Protein AF-A0A7S0RBZ0-F1 (afdb_monomer)

Sequence (154 aa):
EHYSSAIDVWSVGCILAEMLGRKPLLPGSDYVDQLKLIIKTLGQPPEDDLTFITSSKARAYIRALPPAERVNFRKKFPEADPLAIDLMEKMLEFDPRKRITVTQALKHPWLAQLHDEGAEPSAPGPFEFDFEEAQLNEAAVRELVWEEMKFYHP

Nearest PDB structures (foldseek):
  5z33-assembly1_A  TM=9.690E-01  e=3.272E-13  Pyricularia oryzae P131
  8r5f-assembly1_A  TM=9.397E-01  e=3.088E-13  Homo sapiens
  4fv8-assembly1_A  TM=9.391E-01  e=3.466E-13  Homo sapiens
  4n4s-assembly2_B  TM=9.293E-01  e=3.671E-13  Rattus norvegicus
  4n4s-assembly1_A  TM=9.270E-01  e=4.120E-13  Rattus norvegicus

Solvent-accessible surface area (backbone atoms only — not comparable to full-atom values): 9358 Å² total; per-residue (Å²): 136,89,85,55,74,47,59,56,35,34,53,51,19,43,50,50,46,16,68,70,62,78,43,74,73,69,81,46,89,47,75,68,48,34,51,50,46,49,35,52,44,66,12,63,75,56,74,78,51,48,65,82,57,82,50,67,67,60,54,53,51,62,69,69,47,79,88,34,65,54,58,60,57,63,75,74,35,70,88,51,58,70,49,54,53,54,52,31,52,38,20,58,39,89,35,54,90,70,26,51,50,71,74,57,51,50,70,28,79,68,37,55,92,75,55,46,80,90,81,59,78,75,74,98,62,84,85,84,65,69,72,74,80,49,93,69,50,73,68,55,51,52,49,54,53,50,52,53,51,38,72,80,55,117

Organism: NCBI:txid1034604

Radius of gyration: 20.23 Å; Cα contacts (8 Å, |Δi|>4): 114; chains: 1; bounding b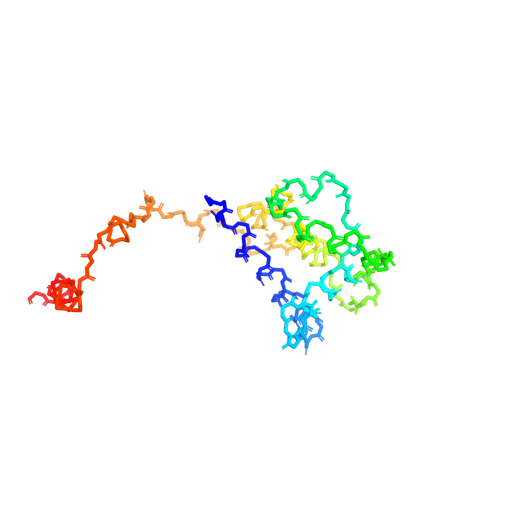ox: 48×28×61 Å

InterPro domains:
  IPR000719 Protein kinase domain [PF00069] (2-111)
  IPR000719 Protein kinase domain [PS50011] (1-111)
  IPR011009 Protein kinase-like domain superfamily [SSF56112] (2-117)
  IPR050117 Mitogen-activated protein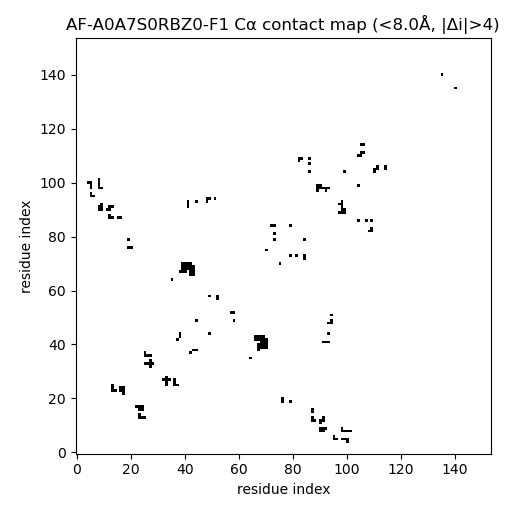 (MAP) kinase [PTHR24055] (2-118)

Foldseek 3Di:
DDDDCLVVLLVVLQVLLCVLQVHGQQPAPDPLSSVLSLCQAQWQDDPVLCVVVPDPVVVVSSVPDPGHDHDPVCVVRVPDDPQSVVLSVLSSDSRSVSRDDPVRSLVGPVNVVVRDPVPDDDDPDDDDPVVVVDPDDPVR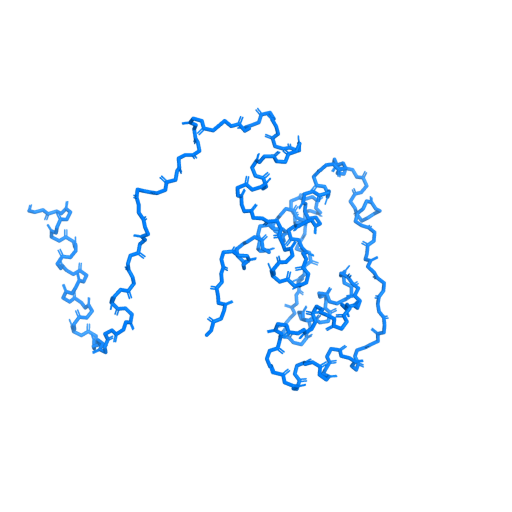VVVVVVVVVVVVVD

Structure (mmCIF, N/CA/C/O backbone):
data_AF-A0A7S0RBZ0-F1
#
_entry.id   AF-A0A7S0RBZ0-F1
#
loop_
_atom_site.group_PDB
_atom_site.id
_atom_site.type_symbol
_atom_site.label_atom_id
_atom_site.label_alt_id
_atom_site.label_comp_id
_atom_site.label_asym_id
_atom_site.label_entity_id
_atom_site.label_seq_id
_atom_site.pdbx_PDB_ins_code
_atom_site.Cartn_x
_atom_site.Cartn_y
_atom_site.Cartn_z
_atom_site.occupancy
_atom_site.B_iso_or_equiv
_atom_site.auth_seq_id
_atom_site.auth_comp_id
_atom_site.auth_asym_id
_atom_site.auth_atom_id
_atom_site.pdbx_PDB_model_num
ATOM 1 N N . GLU A 1 1 ? 16.426 -8.982 -3.099 1.00 41.97 1 GLU A N 1
ATOM 2 C CA . GLU A 1 1 ? 15.474 -7.902 -2.777 1.00 41.97 1 GLU A CA 1
ATOM 3 C C . GLU A 1 1 ? 14.073 -8.417 -3.066 1.00 41.97 1 GLU A C 1
ATOM 5 O O . GLU A 1 1 ? 13.912 -9.152 -4.028 1.00 41.97 1 GLU A O 1
ATOM 10 N N . HIS A 1 2 ? 13.096 -8.152 -2.200 1.00 53.88 2 HIS A N 1
ATOM 11 C CA . HIS A 1 2 ? 11.727 -8.664 -2.350 1.00 53.88 2 HIS A CA 1
ATOM 12 C C . HIS A 1 2 ? 10.763 -7.498 -2.594 1.00 53.88 2 HIS A C 1
ATOM 14 O O . HIS A 1 2 ? 9.850 -7.257 -1.806 1.00 53.88 2 HIS A O 1
ATOM 20 N N . TYR A 1 3 ? 11.012 -6.738 -3.661 1.00 65.56 3 TYR A N 1
ATOM 21 C CA . TYR A 1 3 ? 10.054 -5.767 -4.180 1.00 65.56 3 TYR A CA 1
ATOM 22 C C . TYR A 1 3 ? 9.000 -6.533 -4.986 1.00 65.56 3 TYR A C 1
ATOM 24 O O . TYR A 1 3 ? 9.332 -7.355 -5.833 1.00 65.56 3 TYR A O 1
ATOM 32 N N . SER A 1 4 ? 7.725 -6.336 -4.660 1.00 84.88 4 SER A N 1
ATOM 33 C CA . SER A 1 4 ? 6.603 -6.961 -5.367 1.00 84.88 4 SER A CA 1
ATOM 34 C C . SER A 1 4 ? 5.467 -5.958 -5.512 1.00 84.88 4 SER A C 1
ATOM 36 O O . SER A 1 4 ? 5.437 -4.950 -4.800 1.00 84.88 4 SER A O 1
ATOM 38 N N . SER A 1 5 ? 4.491 -6.272 -6.363 1.00 89.56 5 SER A N 1
ATOM 39 C CA . SER A 1 5 ? 3.282 -5.459 -6.564 1.00 89.56 5 SER A CA 1
ATOM 40 C C . SER A 1 5 ? 2.470 -5.219 -5.282 1.00 89.56 5 SER A C 1
ATOM 42 O O . SER A 1 5 ? 1.652 -4.305 -5.224 1.00 89.56 5 SER A O 1
ATOM 44 N N . ALA A 1 6 ? 2.722 -5.976 -4.206 1.00 93.88 6 ALA A N 1
ATOM 45 C CA . ALA A 1 6 ? 2.133 -5.732 -2.890 1.00 93.88 6 ALA A CA 1
ATOM 46 C C . ALA A 1 6 ? 2.491 -4.349 -2.307 1.00 93.88 6 ALA A C 1
ATOM 48 O O . ALA A 1 6 ? 1.796 -3.858 -1.413 1.00 93.88 6 ALA A O 1
ATOM 49 N N . ILE A 1 7 ? 3.577 -3.721 -2.770 1.00 93.44 7 ILE A N 1
ATOM 50 C CA . ILE A 1 7 ? 3.954 -2.357 -2.374 1.00 93.44 7 ILE A CA 1
ATOM 51 C C . ILE A 1 7 ? 2.967 -1.347 -2.960 1.00 93.44 7 ILE A C 1
ATOM 53 O O . ILE A 1 7 ? 2.488 -0.480 -2.231 1.00 93.44 7 ILE A O 1
ATOM 57 N N . ASP A 1 8 ? 2.577 -1.513 -4.223 1.00 95.94 8 ASP A N 1
ATOM 58 C CA . ASP A 1 8 ? 1.581 -0.650 -4.859 1.00 95.94 8 ASP A CA 1
ATOM 59 C C . ASP A 1 8 ? 0.207 -0.823 -4.213 1.00 95.94 8 ASP A C 1
ATOM 61 O O . ASP A 1 8 ? -0.483 0.160 -3.949 1.00 95.94 8 ASP A O 1
ATOM 65 N N . VAL A 1 9 ? -0.162 -2.055 -3.846 1.00 97.94 9 VAL A N 1
ATOM 66 C CA . VAL A 1 9 ? -1.412 -2.332 -3.115 1.00 97.94 9 VAL A CA 1
ATOM 67 C C . VAL A 1 9 ? -1.486 -1.550 -1.800 1.00 97.94 9 VAL A C 1
ATOM 69 O O . VAL A 1 9 ? -2.543 -1.020 -1.459 1.00 97.94 9 VAL A O 1
ATOM 72 N N . TRP A 1 10 ? -0.376 -1.427 -1.069 1.00 97.06 10 TRP A N 1
ATOM 73 C CA . TRP A 1 10 ? -0.340 -0.618 0.152 1.00 97.06 10 TRP A CA 1
ATOM 74 C C . TRP A 1 10 ? -0.616 0.860 -0.133 1.00 97.06 10 TRP A C 1
ATOM 76 O O . TRP A 1 10 ? -1.401 1.495 0.577 1.00 97.06 10 TRP A O 1
ATOM 86 N N . SER A 1 11 ? -0.006 1.398 -1.191 1.00 97.06 11 SER A N 1
ATOM 87 C CA . SER A 1 11 ? -0.243 2.770 -1.644 1.00 97.06 11 SER A CA 1
ATOM 88 C C . SER A 1 11 ? -1.712 2.982 -2.021 1.00 97.06 11 SER A C 1
ATOM 90 O O . SER A 1 11 ? -2.316 3.956 -1.574 1.00 97.06 11 SER A O 1
ATOM 92 N N . VAL A 1 12 ? -2.329 2.036 -2.740 1.00 98.12 12 VAL A N 1
ATOM 93 C CA . VAL A 1 12 ? -3.770 2.062 -3.055 1.00 98.12 12 VAL A CA 1
ATOM 94 C C . VAL A 1 12 ? -4.618 2.038 -1.781 1.00 98.12 12 VAL A C 1
ATOM 96 O O . VAL A 1 12 ? -5.560 2.819 -1.667 1.00 98.12 12 VAL A O 1
ATOM 99 N N . GLY A 1 13 ? -4.261 1.221 -0.787 1.00 98.31 13 GLY A N 1
ATOM 100 C CA . GLY A 1 13 ? -4.926 1.209 0.519 1.00 98.31 13 GLY A CA 1
ATOM 101 C C . GLY A 1 13 ? -4.856 2.562 1.237 1.00 98.31 13 GLY A C 1
ATOM 102 O O . GLY A 1 13 ? -5.847 3.012 1.814 1.00 98.31 13 GLY A O 1
ATOM 103 N N . CYS A 1 14 ? -3.712 3.250 1.160 1.00 98.25 14 CYS A N 1
ATOM 104 C CA . CYS A 1 14 ? -3.544 4.593 1.721 1.00 98.25 14 CYS A CA 1
ATOM 105 C C . CYS A 1 14 ? -4.397 5.633 0.983 1.00 98.25 14 CYS A C 1
ATOM 107 O O . CYS A 1 14 ? -5.045 6.449 1.636 1.00 98.25 14 CYS A O 1
ATOM 109 N N . ILE A 1 15 ? -4.443 5.567 -0.352 1.00 98.44 15 ILE A N 1
ATOM 110 C CA . ILE A 1 15 ? -5.280 6.440 -1.188 1.00 98.44 15 ILE A CA 1
ATOM 111 C C . ILE A 1 15 ? -6.761 6.206 -0.884 1.00 98.44 15 ILE A C 1
ATOM 113 O O . ILE A 1 15 ? -7.505 7.163 -0.694 1.00 98.44 15 ILE A O 1
ATOM 117 N N . LEU A 1 16 ? -7.198 4.949 -0.772 1.00 98.31 16 LEU A N 1
ATOM 118 C CA . LEU A 1 16 ? -8.575 4.621 -0.412 1.00 98.31 16 LEU A CA 1
ATOM 119 C C . LEU A 1 16 ? -8.929 5.185 0.969 1.00 98.31 16 LEU A C 1
ATOM 121 O O . LEU A 1 16 ? -9.939 5.871 1.107 1.00 98.31 16 LEU A O 1
ATOM 125 N N . ALA A 1 17 ? -8.067 4.994 1.969 1.00 98.00 17 ALA A N 1
ATOM 126 C CA . ALA A 1 17 ? -8.256 5.580 3.293 1.00 98.00 17 ALA A CA 1
ATOM 127 C C . ALA A 1 17 ? -8.330 7.117 3.262 1.00 98.00 17 ALA A C 1
ATOM 129 O O . ALA A 1 17 ? -9.118 7.721 3.996 1.00 98.00 17 ALA A O 1
ATOM 130 N N . GLU A 1 18 ? -7.526 7.753 2.411 1.00 98.06 18 GLU A N 1
ATOM 131 C CA . GLU A 1 18 ? -7.541 9.198 2.208 1.00 98.06 18 GLU A CA 1
ATOM 132 C C . GLU A 1 18 ? -8.823 9.674 1.520 1.00 98.06 18 GLU A C 1
ATOM 134 O O . GLU A 1 18 ? -9.398 10.668 1.959 1.00 98.06 18 GLU A O 1
ATOM 139 N N . MET A 1 19 ? -9.338 8.947 0.526 1.00 97.81 19 MET A N 1
ATOM 140 C CA . MET A 1 19 ? -10.632 9.247 -0.095 1.00 97.81 19 MET A CA 1
ATOM 141 C C . MET A 1 19 ? -11.783 9.150 0.916 1.00 97.81 19 MET A C 1
ATOM 143 O O . MET A 1 19 ? -12.643 10.032 0.948 1.00 97.81 19 MET A O 1
ATOM 147 N N . LEU A 1 20 ? -11.775 8.127 1.782 1.00 97.12 20 LEU A N 1
ATOM 148 C CA . LEU A 1 20 ? -12.783 7.955 2.836 1.00 97.12 20 LEU A CA 1
ATOM 149 C C . LEU A 1 20 ? -12.695 9.050 3.913 1.00 97.12 20 LEU A C 1
A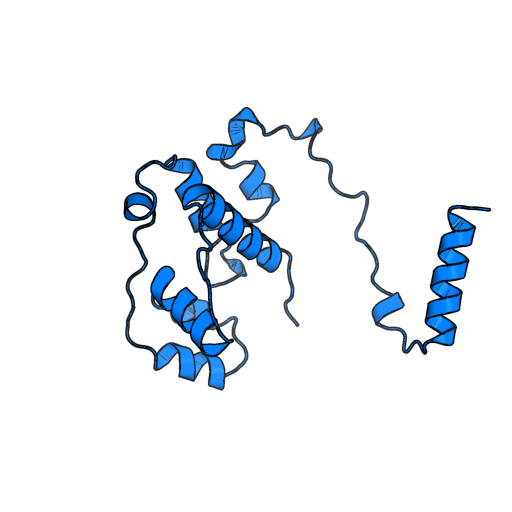TOM 151 O O . LEU A 1 20 ? -13.715 9.522 4.412 1.00 97.12 20 LEU A O 1
ATOM 155 N N . GLY A 1 21 ? -11.478 9.456 4.289 1.00 95.44 21 GLY A N 1
ATOM 156 C CA . GLY A 1 21 ? -11.228 10.408 5.377 1.00 95.44 21 GLY A CA 1
ATOM 157 C C . GLY A 1 21 ? -11.048 11.871 4.966 1.00 95.44 21 GLY A C 1
ATOM 158 O O . GLY A 1 21 ? -10.987 12.732 5.846 1.00 95.44 21 GLY A O 1
ATOM 159 N N . ARG A 1 22 ? -10.911 12.150 3.663 1.00 96.69 22 ARG A N 1
ATOM 160 C CA . ARG A 1 22 ? -10.508 13.441 3.061 1.00 96.69 22 ARG A CA 1
ATOM 161 C C . ARG A 1 22 ? -9.211 14.032 3.624 1.00 96.69 22 ARG A C 1
ATOM 163 O O . ARG A 1 22 ? -9.026 15.248 3.637 1.00 96.69 22 ARG A O 1
ATOM 170 N N . LYS A 1 23 ? -8.333 13.173 4.137 1.00 95.50 23 LYS A N 1
ATOM 171 C CA . LYS A 1 23 ? -7.020 13.534 4.678 1.00 95.50 23 LYS A CA 1
ATOM 172 C C . LYS A 1 23 ? -6.084 12.327 4.629 1.00 95.50 23 LYS A C 1
ATOM 174 O O . LYS A 1 23 ? -6.576 11.208 4.810 1.00 95.50 23 LYS A O 1
ATOM 179 N N . PRO A 1 24 ? -4.765 12.532 4.486 1.00 96.69 24 PRO A N 1
ATOM 180 C CA . PRO A 1 24 ? -3.808 11.435 4.459 1.00 96.69 24 PRO A CA 1
ATOM 181 C C . PRO A 1 24 ? -3.919 10.545 5.700 1.00 96.69 24 PRO A C 1
ATOM 183 O O . PRO A 1 24 ? -4.025 11.038 6.830 1.00 96.69 24 PRO A O 1
ATOM 186 N N . LEU A 1 25 ? -3.884 9.224 5.503 1.00 96.12 25 LEU A N 1
ATOM 187 C CA . LEU A 1 25 ? -3.987 8.266 6.608 1.00 96.12 25 LEU A CA 1
ATOM 188 C C . LEU A 1 25 ? -2.744 8.292 7.510 1.00 96.12 25 LEU A C 1
ATOM 190 O O . LEU A 1 25 ? -2.877 8.208 8.734 1.00 96.12 25 LEU A O 1
ATOM 194 N N . LEU A 1 26 ? -1.562 8.392 6.894 1.00 96.19 26 LEU A N 1
ATOM 195 C CA . LEU A 1 26 ? -0.247 8.261 7.527 1.00 96.19 26 LEU A CA 1
ATOM 196 C C . LEU A 1 26 ? 0.666 9.442 7.134 1.00 96.19 26 LEU A C 1
ATOM 198 O O . LEU A 1 26 ? 1.584 9.252 6.339 1.00 96.19 26 LEU A O 1
ATOM 202 N N . PRO A 1 27 ? 0.407 10.665 7.634 1.00 95.88 27 PRO A N 1
ATOM 203 C CA . PRO A 1 27 ? 1.189 11.855 7.295 1.00 95.88 27 PRO A CA 1
ATOM 204 C C . PRO A 1 27 ? 2.473 11.947 8.141 1.00 95.88 27 PRO A C 1
ATOM 206 O O . PRO A 1 27 ? 2.576 12.815 9.006 1.00 95.88 27 PRO A O 1
ATOM 209 N N . GLY A 1 28 ? 3.423 11.029 7.947 1.00 95.12 28 GLY A N 1
ATOM 210 C CA . GLY A 1 28 ? 4.681 11.028 8.698 1.00 95.12 28 GLY A CA 1
ATOM 211 C C . GLY A 1 28 ? 5.629 12.141 8.264 1.00 95.12 28 GLY A C 1
ATOM 212 O O . GLY A 1 28 ? 5.783 12.406 7.073 1.00 95.12 28 GLY A O 1
ATOM 213 N N . SER A 1 29 ? 6.291 12.785 9.228 1.00 94.06 29 SER A N 1
ATOM 214 C CA . SER A 1 29 ? 7.266 13.853 8.944 1.00 94.06 29 SER A CA 1
ATOM 215 C C . SER A 1 29 ? 8.663 13.342 8.578 1.00 94.06 29 SER A C 1
ATOM 217 O O . SER A 1 29 ? 9.444 14.059 7.957 1.00 94.06 29 SER A O 1
ATOM 219 N N . ASP A 1 30 ? 8.993 12.117 8.989 1.00 93.25 30 ASP A N 1
ATOM 220 C CA . ASP A 1 30 ? 10.253 11.430 8.707 1.00 93.25 30 ASP A CA 1
ATOM 221 C C . ASP A 1 30 ? 10.060 9.901 8.749 1.00 93.25 30 ASP A C 1
ATOM 223 O O . ASP A 1 30 ? 8.965 9.403 9.019 1.00 93.25 30 ASP A O 1
ATOM 227 N N . TYR A 1 31 ? 11.123 9.133 8.483 1.00 87.69 31 TYR A N 1
ATOM 228 C CA . TYR A 1 31 ? 11.040 7.669 8.427 1.00 87.69 31 TYR A CA 1
ATOM 229 C C . TYR A 1 31 ? 10.648 7.022 9.768 1.00 87.69 31 TYR A C 1
ATOM 231 O O . TYR A 1 31 ? 9.988 5.980 9.786 1.00 87.69 31 TYR A O 1
ATOM 239 N N . VAL A 1 32 ? 11.058 7.615 10.893 1.00 89.69 32 VAL A N 1
ATOM 240 C CA . VAL A 1 32 ? 10.766 7.105 12.237 1.00 89.69 32 VAL A CA 1
ATOM 241 C C . VAL A 1 32 ? 9.306 7.367 12.569 1.00 89.69 32 VAL A C 1
ATOM 243 O O . VAL A 1 32 ? 8.608 6.476 13.057 1.00 89.69 32 VAL A O 1
ATOM 246 N N . ASP A 1 33 ? 8.847 8.587 12.310 1.00 92.56 33 ASP A N 1
ATOM 247 C CA . ASP A 1 33 ? 7.467 8.993 12.529 1.00 92.56 33 ASP A CA 1
ATOM 248 C C . ASP A 1 33 ? 6.501 8.199 11.640 1.00 92.56 33 ASP A C 1
ATOM 250 O O . ASP A 1 33 ? 5.523 7.644 12.140 1.00 92.56 33 ASP A O 1
ATOM 254 N N . GLN A 1 34 ? 6.837 8.004 10.359 1.00 93.38 34 GLN A N 1
ATOM 255 C CA . GLN A 1 34 ? 6.052 7.175 9.442 1.00 93.38 34 GLN A CA 1
ATOM 256 C C . GLN A 1 34 ? 5.852 5.756 9.991 1.00 93.38 34 GLN A C 1
ATOM 258 O O . GLN A 1 34 ? 4.729 5.247 10.019 1.00 93.38 34 GLN A O 1
ATOM 263 N N . LEU A 1 35 ? 6.922 5.121 10.482 1.00 90.19 35 LEU A N 1
ATOM 264 C CA . LEU A 1 35 ? 6.840 3.782 11.063 1.00 90.19 35 LEU A CA 1
ATOM 265 C C . LEU A 1 35 ? 5.982 3.766 12.337 1.00 90.19 35 LEU A C 1
ATOM 267 O O . LEU A 1 35 ? 5.147 2.878 12.504 1.00 90.19 35 LEU A O 1
ATOM 271 N N . LYS A 1 36 ? 6.132 4.761 13.218 1.00 92.00 36 LYS A N 1
ATOM 272 C CA . LYS A 1 36 ? 5.289 4.890 14.418 1.00 92.00 36 LYS A CA 1
ATOM 273 C C . LYS A 1 36 ? 3.814 5.047 14.063 1.00 92.00 36 LYS A C 1
ATOM 275 O O . LYS A 1 36 ? 2.975 4.423 14.709 1.00 92.00 36 LYS A O 1
ATOM 280 N N . LEU A 1 37 ? 3.487 5.853 13.052 1.00 94.94 37 LEU A N 1
ATOM 281 C CA . LEU A 1 37 ? 2.112 6.054 12.592 1.00 94.94 37 LEU A CA 1
ATOM 282 C C . LEU A 1 37 ? 1.503 4.766 12.037 1.00 94.94 37 LEU A C 1
ATOM 284 O O . LEU A 1 37 ? 0.342 4.476 12.332 1.00 94.94 37 LEU A O 1
ATOM 288 N N . ILE A 1 38 ? 2.285 3.980 11.292 1.00 94.69 38 ILE A N 1
ATOM 289 C CA . ILE A 1 38 ? 1.864 2.666 10.792 1.00 94.69 38 ILE A CA 1
ATOM 290 C C . ILE A 1 38 ? 1.506 1.747 11.961 1.00 94.69 38 ILE A C 1
ATOM 292 O O . ILE A 1 38 ? 0.382 1.254 12.019 1.00 94.69 38 ILE A O 1
ATOM 296 N N . ILE A 1 39 ? 2.413 1.581 12.928 1.00 94.00 39 ILE A N 1
ATOM 297 C CA . ILE A 1 39 ? 2.203 0.708 14.095 1.00 94.00 39 ILE A CA 1
ATOM 298 C C . ILE A 1 39 ? 1.040 1.206 14.961 1.00 94.00 39 ILE A C 1
ATOM 300 O O . ILE A 1 39 ? 0.213 0.422 15.408 1.00 94.00 39 ILE A O 1
ATOM 304 N N . LYS A 1 40 ? 0.906 2.521 15.156 1.00 93.88 40 LYS A N 1
ATOM 305 C CA . LYS A 1 40 ? -0.230 3.109 15.879 1.00 93.88 40 LYS A CA 1
ATOM 306 C C . LYS A 1 40 ? -1.568 2.864 15.175 1.00 93.88 40 LYS A C 1
ATOM 308 O O . LYS A 1 40 ? -2.601 2.821 15.833 1.00 93.88 40 LYS A O 1
ATOM 313 N N . THR A 1 41 ? -1.563 2.762 13.847 1.00 95.25 41 THR A N 1
ATOM 314 C CA . THR A 1 41 ? -2.780 2.591 13.047 1.00 95.25 41 THR A CA 1
ATOM 315 C C . THR A 1 41 ? -3.170 1.121 12.923 1.00 95.25 41 THR A C 1
ATOM 317 O O . THR A 1 41 ? -4.326 0.778 13.160 1.00 95.25 41 THR A O 1
ATOM 320 N N . LEU A 1 42 ? -2.222 0.253 12.574 1.00 95.31 42 LEU A N 1
ATOM 321 C CA . LEU A 1 42 ? -2.464 -1.176 12.348 1.00 95.31 42 LEU A CA 1
ATOM 322 C C . LEU A 1 42 ? -2.327 -2.028 13.612 1.00 95.31 42 LEU A C 1
ATOM 324 O O . LEU A 1 42 ? -2.743 -3.183 13.621 1.00 95.31 42 LEU A O 1
ATOM 328 N N . GLY A 1 43 ? -1.801 -1.444 14.684 1.00 93.75 43 GLY A N 1
ATOM 329 C CA . GLY A 1 43 ? -1.439 -2.147 15.901 1.00 93.75 43 GLY A CA 1
ATOM 330 C C . GLY A 1 43 ? -0.044 -2.762 15.823 1.00 93.75 43 GLY A C 1
ATOM 331 O O . GLY A 1 43 ? 0.655 -2.691 14.807 1.00 93.75 43 GLY A O 1
ATOM 332 N N . GLN A 1 44 ? 0.375 -3.360 16.936 1.00 91.06 44 GLN A N 1
ATOM 333 C CA . GLN A 1 44 ? 1.649 -4.062 17.001 1.00 91.06 44 GLN A CA 1
ATOM 334 C C . GLN A 1 44 ? 1.588 -5.349 16.156 1.00 91.06 44 GLN A C 1
ATOM 336 O O . GLN A 1 44 ? 0.722 -6.191 16.409 1.00 91.06 44 GLN A O 1
ATOM 341 N N . PRO A 1 45 ? 2.471 -5.517 15.153 1.00 90.31 45 PRO A N 1
ATOM 342 C CA . PRO A 1 45 ? 2.449 -6.689 14.292 1.00 90.31 45 PRO A CA 1
ATOM 343 C C . PRO A 1 45 ? 2.829 -7.951 15.087 1.00 90.31 45 PRO A C 1
ATOM 345 O O . PRO A 1 45 ? 3.711 -7.880 15.951 1.00 90.31 45 PRO A O 1
ATOM 348 N N . PRO A 1 46 ? 2.210 -9.108 14.791 1.00 88.69 46 PRO A N 1
ATOM 349 C CA . PRO A 1 46 ? 2.651 -10.400 15.313 1.00 88.69 46 PRO A CA 1
ATOM 350 C C . PRO A 1 46 ? 4.113 -10.698 14.950 1.00 88.69 46 PRO A C 1
ATOM 352 O O . PRO A 1 46 ? 4.627 -10.200 13.951 1.00 88.69 46 PRO A O 1
ATOM 355 N N . GLU A 1 47 ? 4.782 -11.566 15.714 1.00 86.81 47 GLU A N 1
ATOM 356 C CA . GLU A 1 47 ? 6.179 -11.942 15.426 1.00 86.81 47 GLU A CA 1
ATOM 357 C C . GLU A 1 47 ? 6.347 -12.599 14.045 1.00 86.81 47 GLU A C 1
ATOM 359 O O . GLU A 1 47 ? 7.328 -12.323 13.352 1.00 86.81 47 GLU A O 1
ATOM 364 N N . ASP A 1 48 ? 5.363 -13.382 13.595 1.00 86.81 48 ASP A N 1
ATOM 365 C CA . ASP A 1 48 ? 5.363 -13.985 12.255 1.00 86.81 48 ASP A CA 1
ATOM 366 C C . ASP A 1 48 ? 5.395 -12.922 11.142 1.00 86.81 48 ASP A C 1
ATOM 368 O O . ASP A 1 48 ? 6.030 -13.118 10.102 1.00 86.81 48 ASP A O 1
ATOM 372 N N . ASP A 1 49 ? 4.810 -11.751 11.390 1.00 85.19 49 ASP A N 1
ATOM 373 C CA . ASP A 1 49 ? 4.716 -10.632 10.446 1.00 85.19 49 ASP A CA 1
ATOM 374 C C . ASP A 1 49 ? 5.994 -9.794 10.446 1.00 85.19 49 ASP A C 1
ATOM 376 O O . ASP A 1 49 ? 6.201 -8.980 9.555 1.00 85.19 49 ASP A O 1
ATOM 380 N N . LEU A 1 50 ? 6.899 -10.001 11.406 1.00 86.50 50 LEU A N 1
ATOM 381 C CA . LEU A 1 50 ? 8.223 -9.377 11.414 1.00 86.50 50 LEU A CA 1
ATOM 382 C C . LEU A 1 50 ? 9.256 -10.187 10.622 1.00 86.50 50 LEU A C 1
ATOM 384 O O . LEU A 1 50 ? 10.353 -9.686 10.362 1.00 86.50 50 LEU A O 1
ATOM 388 N N . THR A 1 51 ? 8.931 -11.423 10.227 1.00 85.88 51 THR A N 1
ATOM 389 C CA . THR A 1 51 ? 9.877 -12.340 9.567 1.00 85.88 51 THR A CA 1
ATOM 390 C C . THR A 1 51 ? 10.340 -11.853 8.196 1.00 85.88 51 THR A C 1
ATOM 392 O O . THR A 1 51 ? 11.470 -12.144 7.805 1.00 85.88 51 THR A O 1
ATOM 395 N N . PHE A 1 52 ? 9.519 -11.076 7.479 1.00 83.38 52 PHE A N 1
ATOM 396 C CA . PHE A 1 52 ? 9.908 -10.514 6.180 1.00 83.38 52 PHE A CA 1
ATOM 397 C C . PHE A 1 52 ? 10.928 -9.369 6.311 1.00 83.38 52 PHE A C 1
ATOM 399 O O . PHE A 1 52 ? 11.662 -9.077 5.367 1.00 83.38 52 PHE A O 1
ATOM 406 N N . ILE A 1 53 ? 11.001 -8.715 7.477 1.00 85.31 53 ILE A N 1
ATOM 407 C CA . ILE A 1 53 ? 11.948 -7.628 7.727 1.00 85.31 53 ILE A CA 1
ATOM 408 C C . ILE A 1 53 ? 13.313 -8.255 7.971 1.00 85.31 53 ILE A C 1
ATOM 410 O O . ILE A 1 53 ? 13.555 -8.794 9.044 1.00 85.31 53 ILE A O 1
ATOM 414 N N . THR A 1 54 ? 14.238 -8.158 7.019 1.00 85.50 54 THR A N 1
ATOM 415 C CA . THR A 1 54 ? 15.582 -8.759 7.134 1.00 85.50 54 THR A CA 1
ATOM 416 C C . THR A 1 54 ? 16.466 -8.052 8.170 1.00 85.50 54 THR A C 1
ATOM 418 O O . THR A 1 54 ? 17.253 -8.701 8.866 1.00 85.50 54 THR A O 1
ATOM 421 N N . SER A 1 55 ? 16.288 -6.740 8.351 1.00 87.81 55 SER A N 1
ATOM 422 C CA . SER A 1 55 ? 17.063 -5.916 9.286 1.00 87.81 55 SER A CA 1
ATOM 423 C C . SER A 1 55 ? 16.735 -6.213 10.754 1.00 87.81 55 SER A C 1
ATOM 425 O O . SER A 1 55 ? 15.651 -5.907 11.254 1.00 87.81 55 SER A O 1
ATOM 427 N N . SER A 1 56 ? 17.716 -6.741 11.491 1.00 87.75 56 SER A N 1
ATOM 428 C CA . SER A 1 56 ? 17.599 -6.999 12.934 1.00 87.75 56 SER A CA 1
ATOM 429 C C . SER A 1 56 ? 17.373 -5.726 13.752 1.00 87.75 56 SER A C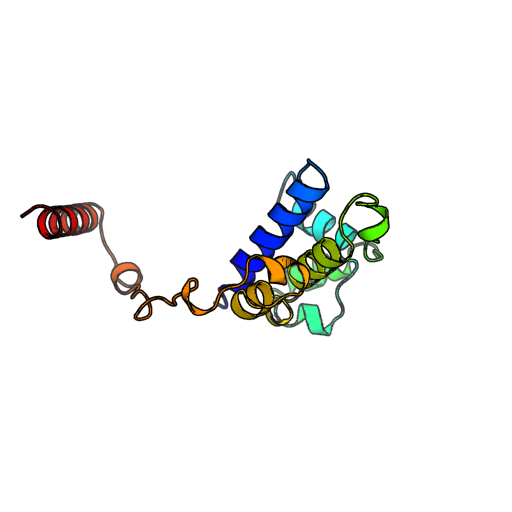 1
ATOM 431 O O . SER A 1 56 ? 16.595 -5.748 14.706 1.00 87.75 56 SER A O 1
ATOM 433 N N . LYS A 1 57 ? 17.995 -4.608 13.353 1.00 87.94 57 LYS A N 1
ATOM 434 C CA . LYS A 1 57 ? 17.811 -3.296 13.992 1.00 87.94 57 LYS A CA 1
ATOM 435 C C . LYS A 1 57 ? 16.376 -2.793 13.836 1.00 87.94 57 LYS A C 1
ATOM 437 O O . LYS A 1 57 ? 15.800 -2.323 14.811 1.00 87.94 57 LYS A O 1
ATOM 442 N N . ALA A 1 58 ? 15.788 -2.939 12.646 1.00 86.0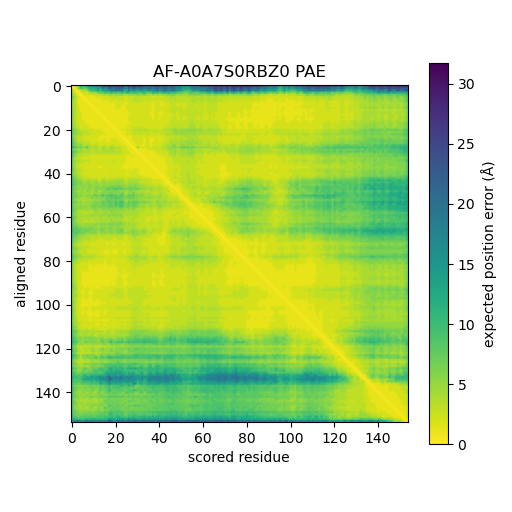0 58 ALA A N 1
ATOM 443 C CA . ALA A 1 58 ? 14.403 -2.539 12.397 1.00 86.00 58 ALA A CA 1
ATOM 444 C C . ALA A 1 58 ? 13.415 -3.372 13.230 1.00 86.00 58 ALA A C 1
ATOM 446 O O . ALA A 1 58 ? 12.534 -2.809 13.875 1.00 86.00 58 ALA A O 1
ATOM 447 N N . ARG A 1 59 ? 13.614 -4.699 13.308 1.00 90.00 59 ARG A N 1
ATOM 448 C CA . ARG A 1 59 ? 12.801 -5.573 14.176 1.00 90.00 59 ARG A CA 1
ATOM 449 C C . ARG A 1 59 ? 12.911 -5.177 15.651 1.00 90.00 59 ARG A C 1
ATOM 451 O O . ARG A 1 59 ? 11.897 -5.065 16.329 1.00 90.00 59 ARG A O 1
ATOM 458 N N . ALA A 1 60 ? 14.127 -4.935 16.148 1.00 90.00 60 ALA A N 1
ATOM 459 C CA . ALA A 1 60 ? 14.342 -4.503 17.531 1.00 90.00 60 ALA A CA 1
ATOM 460 C C . ALA A 1 60 ? 13.672 -3.152 17.826 1.00 90.00 60 ALA A C 1
ATOM 462 O O . ALA A 1 60 ? 13.071 -2.989 18.885 1.00 90.00 60 ALA A O 1
ATOM 463 N N . TYR A 1 61 ? 13.726 -2.214 16.876 1.00 90.19 61 TYR A N 1
ATOM 464 C CA . TYR A 1 61 ? 13.055 -0.925 16.996 1.00 90.19 61 TYR A CA 1
ATOM 465 C C . TYR A 1 61 ? 11.532 -1.076 17.108 1.00 90.19 61 TYR A C 1
ATOM 467 O O . TYR A 1 61 ? 10.943 -0.533 18.037 1.00 90.19 61 TYR A O 1
ATOM 475 N N . ILE A 1 62 ? 10.905 -1.861 16.222 1.00 90.00 62 ILE A N 1
ATOM 476 C CA . ILE A 1 62 ? 9.453 -2.106 16.250 1.00 90.00 62 ILE A CA 1
ATOM 477 C C . ILE A 1 62 ? 9.025 -2.752 17.575 1.00 90.00 62 ILE A C 1
ATOM 479 O O . ILE A 1 62 ? 8.020 -2.349 18.153 1.00 90.00 62 ILE A O 1
ATOM 483 N N . ARG A 1 63 ? 9.806 -3.707 18.098 1.00 90.31 63 ARG A N 1
ATOM 484 C CA . ARG A 1 63 ? 9.532 -4.348 19.399 1.00 90.31 63 ARG A CA 1
ATOM 485 C C . ARG A 1 63 ? 9.635 -3.394 20.586 1.00 90.31 63 ARG A C 1
ATOM 487 O O . ARG A 1 63 ? 8.957 -3.603 21.583 1.00 90.31 63 ARG A O 1
ATOM 494 N N . ALA A 1 64 ? 10.492 -2.380 20.494 1.00 91.44 64 ALA A N 1
ATOM 495 C CA . ALA A 1 64 ? 10.681 -1.393 21.552 1.00 91.44 64 ALA A CA 1
ATOM 496 C C . ALA A 1 64 ? 9.603 -0.294 21.558 1.00 91.44 64 ALA A C 1
ATOM 498 O O . ALA A 1 64 ? 9.545 0.491 22.506 1.00 91.44 64 ALA A O 1
ATOM 499 N N . LEU A 1 65 ? 8.769 -0.204 20.515 1.00 89.62 65 LEU A N 1
ATOM 500 C CA . LEU A 1 65 ? 7.656 0.739 20.492 1.00 89.62 65 LEU A CA 1
ATOM 501 C C . LEU A 1 65 ? 6.593 0.351 21.535 1.00 89.62 65 LEU A C 1
ATOM 503 O O . LEU A 1 65 ? 6.399 -0.837 21.800 1.00 89.62 65 LEU A O 1
ATOM 507 N N . PRO A 1 66 ? 5.879 1.335 22.115 1.00 89.00 66 PRO A N 1
ATOM 508 C CA . PRO A 1 66 ? 4.759 1.051 23.001 1.00 89.00 66 PRO A CA 1
ATOM 509 C C . PRO A 1 66 ? 3.722 0.155 22.309 1.00 89.00 66 PRO A C 1
ATOM 511 O O . PRO A 1 66 ? 3.442 0.382 21.126 1.00 89.00 66 PRO A O 1
ATOM 514 N N . PRO A 1 67 ? 3.116 -0.808 23.028 1.00 88.25 67 PRO A N 1
ATOM 515 C CA . PRO A 1 67 ? 2.022 -1.596 22.484 1.00 88.25 67 PRO A CA 1
ATOM 516 C C . PRO A 1 67 ? 0.909 -0.696 21.948 1.00 88.25 67 PRO A C 1
ATOM 518 O O . PRO A 1 67 ? 0.516 0.281 22.591 1.00 88.25 67 PRO A O 1
ATOM 521 N N . ALA A 1 68 ? 0.408 -1.031 20.764 1.00 92.12 68 ALA A N 1
ATOM 522 C CA . ALA A 1 68 ? -0.675 -0.318 20.106 1.00 92.12 68 ALA A CA 1
ATOM 523 C C . ALA A 1 68 ? -1.741 -1.313 19.653 1.00 92.12 68 ALA A C 1
ATOM 525 O O . ALA A 1 68 ? -1.427 -2.346 19.057 1.00 92.12 68 ALA A O 1
ATOM 526 N N . GLU A 1 69 ? -3.001 -0.985 19.921 1.00 94.12 69 GLU A N 1
ATOM 527 C CA . GLU A 1 69 ? -4.141 -1.718 19.382 1.00 94.12 69 GLU A CA 1
ATOM 528 C C . GLU A 1 69 ? -4.469 -1.220 17.973 1.00 94.12 69 GLU A C 1
ATOM 530 O O . GLU A 1 69 ? -4.336 -0.030 17.673 1.00 94.12 69 GLU A O 1
ATOM 535 N N . ARG A 1 70 ? -4.927 -2.133 17.110 1.00 94.94 70 ARG A N 1
ATOM 536 C CA . ARG A 1 70 ? -5.380 -1.789 15.760 1.00 94.94 70 ARG A CA 1
ATOM 537 C C . ARG A 1 70 ? -6.541 -0.800 15.841 1.00 94.94 70 ARG A C 1
ATOM 539 O O . ARG A 1 70 ? -7.512 -1.010 16.571 1.00 94.94 70 ARG A O 1
ATOM 546 N N . VAL A 1 71 ? -6.458 0.277 15.063 1.00 95.56 71 VAL A N 1
ATOM 547 C CA . VAL A 1 71 ? -7.530 1.270 14.976 1.00 95.56 71 VAL A CA 1
ATOM 548 C C . VAL A 1 71 ? -8.783 0.615 14.407 1.00 95.56 71 VAL A C 1
ATOM 550 O O . VAL A 1 71 ? -8.748 -0.055 13.379 1.00 95.56 71 VAL A O 1
ATOM 553 N N . ASN A 1 72 ? -9.926 0.874 15.037 1.00 96.88 72 ASN A N 1
ATOM 554 C CA . ASN A 1 72 ? -11.210 0.481 14.477 1.00 96.88 72 ASN A CA 1
ATOM 555 C C . ASN A 1 72 ? -11.581 1.422 13.319 1.00 96.88 72 ASN A C 1
ATOM 557 O O . ASN A 1 72 ? -12.086 2.528 13.538 1.00 96.88 72 ASN A O 1
ATOM 561 N N . PHE A 1 73 ? -11.336 0.983 12.084 1.00 97.56 73 PHE A N 1
ATOM 562 C CA . PHE A 1 73 ? -11.580 1.798 10.897 1.00 97.56 73 PHE A CA 1
ATOM 563 C C . PHE A 1 73 ? -13.058 2.125 10.663 1.00 97.56 73 PHE A C 1
ATOM 565 O O . PHE A 1 73 ? -13.347 3.220 10.194 1.00 97.56 73 PHE A O 1
ATOM 572 N N . ARG A 1 74 ? -13.998 1.271 11.095 1.00 97.25 74 ARG A N 1
ATOM 573 C CA . ARG A 1 74 ? -15.441 1.588 11.069 1.00 97.25 74 ARG A CA 1
ATOM 574 C C . ARG A 1 74 ? -15.796 2.765 11.969 1.00 97.25 74 ARG A C 1
ATOM 576 O O . ARG A 1 74 ? -16.636 3.577 11.613 1.00 97.25 74 ARG A O 1
ATOM 583 N N . LYS A 1 75 ? -15.136 2.894 13.124 1.00 97.00 75 LYS A N 1
ATOM 584 C CA . LYS A 1 75 ? -15.291 4.076 13.989 1.00 97.00 75 LYS A CA 1
ATOM 585 C C . LYS A 1 75 ? -14.574 5.302 13.427 1.00 97.00 75 LYS A C 1
ATOM 587 O O . LYS A 1 75 ? -15.034 6.418 13.639 1.00 97.00 75 LYS A O 1
ATOM 592 N N . LYS A 1 76 ? -13.435 5.110 12.752 1.00 96.50 76 LYS A N 1
ATOM 593 C CA . LYS A 1 76 ? -12.659 6.202 12.144 1.00 96.50 76 LYS A CA 1
ATOM 594 C C . LYS A 1 76 ? -13.354 6.796 10.915 1.00 96.50 76 LYS A C 1
ATOM 596 O O . LYS A 1 76 ? -13.259 8.003 10.705 1.00 96.50 76 LYS A O 1
ATOM 601 N N . PHE A 1 77 ? -14.045 5.963 10.144 1.00 97.25 77 PHE A N 1
ATOM 602 C CA . PHE A 1 77 ? -14.775 6.321 8.931 1.00 97.25 77 PHE A CA 1
ATOM 603 C C . PHE A 1 77 ? -16.252 5.899 9.061 1.00 97.25 77 PHE A C 1
ATOM 605 O O . PHE A 1 77 ? -16.678 4.964 8.389 1.00 97.25 77 PHE A O 1
ATOM 612 N N . PRO A 1 78 ? -17.040 6.548 9.941 1.00 96.69 78 PRO A N 1
ATOM 613 C CA . PRO A 1 78 ? -18.401 6.103 10.265 1.00 96.69 78 PRO A CA 1
ATOM 614 C C . PRO A 1 78 ? -19.379 6.181 9.085 1.00 96.69 78 PRO A C 1
ATOM 616 O O . PRO A 1 78 ? -20.317 5.395 9.026 1.00 96.69 78 PRO A O 1
ATOM 619 N N . GLU A 1 79 ? -19.135 7.089 8.138 1.00 96.69 79 GLU A N 1
ATOM 620 C CA . GLU A 1 79 ? -19.971 7.292 6.946 1.00 96.69 79 GLU A CA 1
ATOM 621 C C . GLU A 1 79 ? -19.541 6.428 5.748 1.00 96.69 79 GLU A C 1
ATOM 623 O O . GLU A 1 79 ? -20.173 6.466 4.694 1.00 96.69 79 GLU A O 1
ATOM 628 N N . ALA A 1 80 ? -18.430 5.695 5.863 1.00 97.69 80 ALA A N 1
ATOM 629 C CA . ALA A 1 80 ? -17.918 4.886 4.766 1.00 97.69 80 ALA A CA 1
ATOM 630 C C . ALA A 1 80 ? -18.667 3.552 4.657 1.00 97.69 80 ALA A C 1
ATOM 632 O O . ALA A 1 80 ? -19.046 2.945 5.661 1.00 97.69 80 ALA A O 1
ATOM 633 N N . ASP A 1 81 ? -18.817 3.065 3.424 1.00 97.88 81 ASP A N 1
ATOM 634 C CA . ASP A 1 81 ? -19.365 1.736 3.162 1.00 97.88 81 ASP A CA 1
ATOM 635 C C . ASP A 1 81 ? -18.520 0.663 3.889 1.00 97.88 81 ASP A C 1
ATOM 637 O O . ASP A 1 81 ? -17.291 0.636 3.729 1.00 97.88 81 ASP A O 1
ATOM 641 N N . PRO A 1 82 ? -19.134 -0.241 4.677 1.00 98.19 82 PRO A N 1
ATOM 642 C CA . PRO A 1 82 ? -18.413 -1.308 5.363 1.00 98.19 82 PRO A CA 1
ATOM 643 C C . PRO A 1 82 ? -17.556 -2.190 4.444 1.00 98.19 82 PRO A C 1
ATOM 645 O O . PRO A 1 82 ? -16.519 -2.677 4.892 1.00 98.19 82 PRO A O 1
ATOM 648 N N . LEU A 1 83 ? -17.960 -2.391 3.186 1.00 98.38 83 LEU A N 1
ATOM 649 C CA . LEU A 1 83 ? -17.204 -3.142 2.182 1.00 98.38 83 LEU A CA 1
ATOM 650 C C . LEU A 1 83 ? -15.996 -2.354 1.656 1.00 98.38 83 LEU A C 1
ATOM 652 O O . LEU A 1 83 ? -14.978 -2.964 1.333 1.00 98.38 83 LEU A O 1
ATOM 656 N N . ALA A 1 84 ? -16.071 -1.019 1.610 1.00 98.31 84 ALA A N 1
ATOM 657 C CA . ALA A 1 84 ? -14.920 -0.176 1.271 1.00 98.31 84 ALA A CA 1
ATOM 658 C C . ALA A 1 84 ? -13.836 -0.289 2.346 1.00 98.31 84 ALA A C 1
ATOM 660 O O . ALA A 1 84 ? -12.656 -0.457 2.042 1.00 98.31 84 ALA A O 1
ATOM 661 N N . ILE A 1 85 ? -14.256 -0.234 3.615 1.00 98.38 85 ILE A N 1
ATOM 662 C CA . ILE A 1 85 ? -13.365 -0.405 4.766 1.00 98.38 85 ILE A CA 1
ATOM 663 C C . ILE A 1 85 ? -12.745 -1.801 4.744 1.00 98.38 85 ILE A C 1
ATOM 665 O O . ILE A 1 85 ? -11.538 -1.929 4.904 1.00 98.38 85 ILE A O 1
ATOM 669 N N . ASP A 1 86 ? -13.553 -2.832 4.505 1.00 98.56 86 ASP A N 1
ATOM 670 C CA . ASP A 1 86 ? -13.089 -4.215 4.427 1.00 98.56 86 ASP A CA 1
ATOM 671 C C . ASP A 1 86 ? -12.045 -4.421 3.311 1.00 98.56 86 ASP A C 1
ATOM 673 O O . ASP A 1 86 ? -11.019 -5.060 3.540 1.00 98.56 86 ASP A O 1
ATOM 677 N N . LEU A 1 87 ? -12.240 -3.827 2.125 1.00 98.69 87 LEU A N 1
ATOM 678 C CA . LEU A 1 87 ? -11.229 -3.860 1.062 1.00 98.69 87 LEU A CA 1
ATOM 679 C C . LEU A 1 87 ? -9.947 -3.121 1.469 1.00 98.69 87 LEU A C 1
ATOM 681 O O . LEU A 1 87 ? -8.849 -3.655 1.319 1.00 98.69 87 LEU A O 1
ATOM 685 N N . MET A 1 88 ? -10.089 -1.903 1.997 1.00 98.50 88 MET A N 1
ATOM 686 C CA . MET A 1 88 ? -8.976 -1.071 2.455 1.00 98.50 88 MET A CA 1
ATOM 687 C C . MET A 1 88 ? -8.137 -1.792 3.518 1.00 98.50 88 MET A C 1
ATOM 689 O O . MET A 1 88 ? -6.911 -1.778 3.450 1.00 98.50 88 MET A O 1
ATOM 693 N N . GLU A 1 89 ? -8.773 -2.457 4.482 1.00 97.88 89 GLU A N 1
ATOM 694 C CA . GLU A 1 89 ? -8.079 -3.218 5.521 1.00 97.88 89 GLU A CA 1
ATOM 695 C C . GLU A 1 89 ? -7.284 -4.397 4.955 1.00 97.88 89 GLU A C 1
ATOM 697 O O . GLU A 1 89 ? -6.166 -4.628 5.407 1.00 97.88 89 GLU A O 1
ATOM 702 N N . LYS A 1 90 ? -7.801 -5.090 3.931 1.00 98.25 90 LYS A N 1
ATOM 703 C CA . LYS A 1 90 ? -7.063 -6.160 3.237 1.00 98.25 90 LYS A CA 1
ATOM 704 C C . LYS A 1 90 ? -5.870 -5.645 2.418 1.00 98.25 90 LYS A C 1
ATOM 706 O O . LYS A 1 90 ? -4.940 -6.405 2.146 1.00 98.25 90 LYS A O 1
ATOM 711 N N . MET A 1 91 ? -5.893 -4.379 1.995 1.00 98.38 91 MET A N 1
ATOM 712 C CA . MET A 1 91 ? -4.758 -3.715 1.336 1.00 98.38 91 MET A CA 1
ATOM 713 C C . MET A 1 91 ? -3.703 -3.254 2.352 1.00 98.38 91 MET A C 1
ATOM 715 O O . MET A 1 91 ? -2.503 -3.326 2.086 1.00 98.38 91 MET A O 1
ATOM 719 N N . LEU A 1 92 ? -4.149 -2.804 3.529 1.00 97.31 92 LEU A N 1
ATOM 720 C CA . LEU A 1 92 ? -3.322 -2.262 4.610 1.00 97.31 92 LEU A CA 1
ATOM 721 C C . LEU A 1 92 ? -2.862 -3.337 5.608 1.00 97.31 92 LEU A C 1
ATOM 723 O O . LEU A 1 92 ? -2.922 -3.142 6.822 1.00 97.31 92 LEU A O 1
ATOM 727 N N . GLU A 1 93 ? -2.361 -4.460 5.101 1.00 94.88 93 GLU A N 1
ATOM 728 C CA . GLU A 1 93 ? -1.708 -5.478 5.929 1.00 94.88 93 GLU A CA 1
ATOM 729 C C . GLU A 1 93 ? -0.211 -5.183 6.094 1.00 94.88 93 GLU A C 1
ATOM 731 O O . GLU A 1 93 ? 0.471 -4.743 5.158 1.00 94.88 93 GLU A O 1
ATOM 736 N N . PHE A 1 94 ? 0.309 -5.400 7.307 1.00 92.12 94 PHE A N 1
ATOM 737 C CA . PHE A 1 94 ? 1.698 -5.070 7.641 1.00 92.12 94 PHE A CA 1
ATOM 738 C C . PHE A 1 94 ? 2.678 -5.928 6.832 1.00 92.12 94 PHE A C 1
ATOM 740 O O . PHE A 1 94 ? 3.565 -5.397 6.160 1.00 92.12 94 PHE A O 1
ATOM 747 N N . ASP A 1 95 ? 2.471 -7.247 6.848 1.00 91.50 95 ASP A N 1
ATOM 748 C CA . ASP A 1 95 ? 3.217 -8.191 6.023 1.00 91.50 95 ASP A CA 1
ATOM 749 C C . ASP A 1 95 ? 2.756 -8.097 4.555 1.00 91.50 95 ASP A C 1
ATOM 751 O O . ASP A 1 95 ? 1.591 -8.391 4.261 1.00 91.50 95 ASP A O 1
ATOM 755 N N . PRO A 1 96 ? 3.643 -7.742 3.604 1.00 92.69 96 PRO A N 1
ATOM 756 C CA . PRO A 1 96 ? 3.279 -7.631 2.193 1.00 92.69 96 PRO A CA 1
ATOM 757 C C . PRO A 1 96 ? 2.724 -8.934 1.602 1.00 92.69 96 PRO A C 1
ATOM 759 O O . PRO A 1 96 ? 1.933 -8.876 0.666 1.00 92.69 96 PRO A O 1
ATOM 762 N N . ARG A 1 97 ? 3.077 -10.102 2.155 1.00 91.94 97 ARG A N 1
ATOM 763 C CA . ARG A 1 97 ? 2.597 -11.415 1.684 1.00 91.94 97 ARG A CA 1
ATOM 764 C C . ARG A 1 97 ? 1.130 -11.675 2.024 1.00 91.94 97 ARG A C 1
ATOM 766 O O . ARG A 1 97 ? 0.520 -12.556 1.427 1.00 91.94 97 ARG A O 1
ATOM 773 N N . LYS A 1 98 ? 0.582 -10.947 3.001 1.00 93.88 98 LYS A N 1
ATOM 774 C CA . LYS A 1 98 ? -0.811 -11.077 3.453 1.00 93.88 98 LYS A CA 1
ATOM 775 C C . LYS A 1 98 ? -1.754 -10.085 2.783 1.00 93.88 98 LYS A C 1
ATOM 777 O O . LYS A 1 98 ? -2.966 -10.214 2.934 1.00 93.88 98 LYS A O 1
ATOM 782 N N . ARG A 1 99 ? -1.213 -9.097 2.063 1.00 96.62 99 ARG A N 1
ATOM 783 C CA . ARG A 1 99 ? -2.020 -8.111 1.342 1.00 96.62 99 ARG A CA 1
ATOM 784 C C . ARG A 1 99 ? -2.803 -8.796 0.231 1.00 96.62 99 ARG A C 1
ATOM 786 O O . ARG A 1 99 ? -2.294 -9.689 -0.445 1.00 96.62 99 ARG A O 1
ATOM 793 N N . ILE A 1 100 ? -4.032 -8.338 0.026 1.00 98.25 100 ILE A N 1
ATOM 794 C CA . ILE A 1 100 ? -4.835 -8.738 -1.128 1.00 98.25 100 ILE A CA 1
ATOM 795 C C . ILE A 1 100 ? -4.095 -8.404 -2.429 1.00 98.25 100 ILE A C 1
ATOM 797 O O . ILE A 1 100 ? -3.517 -7.331 -2.571 1.00 98.25 100 ILE A O 1
ATOM 801 N N . THR A 1 101 ? -4.100 -9.312 -3.398 1.00 97.19 101 THR A N 1
ATOM 802 C CA . THR A 1 101 ? -3.560 -9.007 -4.734 1.00 97.19 101 THR A CA 1
ATOM 803 C C . THR A 1 101 ? -4.511 -8.086 -5.499 1.00 97.19 101 THR A C 1
ATOM 805 O O . THR A 1 101 ? -5.714 -8.082 -5.241 1.00 97.19 101 THR A O 1
ATOM 808 N N . VAL A 1 102 ? -4.011 -7.344 -6.491 1.00 95.75 102 VAL A N 1
ATOM 809 C CA . VAL A 1 102 ? -4.859 -6.480 -7.340 1.00 95.75 102 VAL A CA 1
ATOM 810 C C . VAL A 1 102 ? -5.987 -7.282 -8.002 1.00 95.75 102 VAL A C 1
ATOM 812 O O . VAL A 1 102 ? -7.140 -6.865 -7.969 1.00 95.75 102 VAL A O 1
ATOM 815 N N . THR A 1 103 ? -5.692 -8.481 -8.508 1.00 94.81 103 THR A N 1
ATOM 816 C CA . THR A 1 103 ? -6.698 -9.367 -9.113 1.00 94.81 103 THR A CA 1
ATOM 817 C C . THR A 1 103 ? -7.780 -9.793 -8.117 1.00 94.81 103 THR A C 1
ATOM 819 O O . THR A 1 103 ? -8.955 -9.854 -8.464 1.00 94.81 103 THR A O 1
ATOM 822 N N . GLN A 1 104 ? -7.414 -10.075 -6.864 1.00 97.25 104 GLN A N 1
ATOM 823 C CA . GLN A 1 104 ? -8.397 -10.375 -5.817 1.00 97.25 104 GLN A CA 1
ATOM 824 C C . GLN A 1 104 ? -9.195 -9.128 -5.409 1.00 97.25 104 GLN A C 1
ATOM 826 O O . GLN A 1 104 ? -10.377 -9.246 -5.098 1.00 97.25 104 GLN A O 1
ATOM 831 N N . ALA A 1 105 ? -8.568 -7.949 -5.413 1.00 97.88 105 ALA A N 1
ATOM 832 C CA . ALA A 1 105 ? -9.222 -6.685 -5.095 1.00 97.88 105 ALA A CA 1
ATOM 833 C C . ALA A 1 105 ? -10.291 -6.317 -6.132 1.00 97.88 105 ALA A C 1
ATOM 835 O O . ALA A 1 105 ? -11.387 -5.937 -5.732 1.00 97.88 105 ALA A O 1
ATOM 836 N N . LEU A 1 106 ? -10.023 -6.500 -7.431 1.00 97.06 106 LEU A N 1
ATOM 837 C CA . LEU A 1 106 ? -11.010 -6.291 -8.505 1.00 97.06 106 LEU A CA 1
ATOM 838 C C . LEU A 1 106 ? -12.257 -7.175 -8.325 1.00 97.06 106 LEU A C 1
ATOM 840 O O . LEU A 1 106 ? -13.377 -6.720 -8.526 1.00 97.06 106 LEU A O 1
ATOM 844 N N . LYS A 1 107 ? -12.073 -8.398 -7.81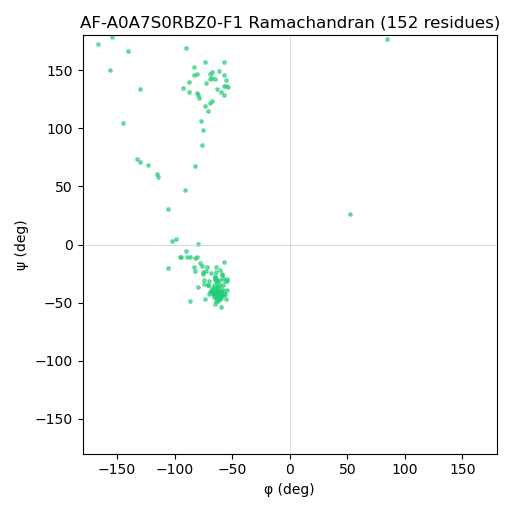1 1.00 97.38 107 LYS A N 1
ATOM 845 C CA . LYS A 1 107 ? -13.156 -9.346 -7.488 1.00 97.38 107 LYS A CA 1
ATOM 846 C C . LYS A 1 107 ? -13.861 -9.067 -6.155 1.00 97.38 107 LYS A C 1
ATOM 848 O O . LYS A 1 107 ? -14.741 -9.829 -5.751 1.00 97.38 107 LYS A O 1
ATOM 853 N N . HIS A 1 108 ? -13.465 -8.028 -5.423 1.00 98.50 108 HIS A N 1
ATOM 854 C CA . HIS A 1 108 ? -14.026 -7.735 -4.109 1.00 98.50 108 HIS A CA 1
ATOM 855 C C . HIS A 1 108 ? -15.486 -7.257 -4.217 1.00 98.50 108 HIS A C 1
ATOM 857 O O . HIS A 1 108 ? -15.789 -6.451 -5.095 1.00 98.50 108 HIS A O 1
ATOM 863 N N . PRO A 1 109 ? -16.387 -7.635 -3.284 1.00 98.31 109 PRO A N 1
ATOM 864 C CA . PRO A 1 109 ? -17.798 -7.231 -3.331 1.00 98.31 109 PRO A CA 1
ATOM 865 C C . PRO A 1 109 ? -18.039 -5.719 -3.432 1.00 98.31 109 PRO A C 1
ATOM 867 O O . PRO A 1 109 ? -19.026 -5.293 -4.020 1.00 98.31 109 PRO A O 1
ATOM 870 N N . TRP A 1 110 ? -17.128 -4.905 -2.890 1.00 98.31 110 TRP A N 1
ATOM 871 C CA . TRP A 1 110 ? -17.204 -3.444 -3.000 1.00 98.31 110 TRP A CA 1
ATOM 872 C C . TRP A 1 110 ? -17.109 -2.934 -4.450 1.00 98.31 110 TRP A C 1
ATOM 874 O O . TRP A 1 110 ? -17.730 -1.932 -4.785 1.00 98.31 110 TRP A O 1
ATOM 884 N N . LEU A 1 111 ? -16.369 -3.636 -5.315 1.00 97.62 111 LEU A N 1
ATOM 885 C CA . LEU A 1 111 ? -16.175 -3.282 -6.725 1.00 97.62 111 LEU A CA 1
ATOM 886 C C . LEU A 1 111 ? -17.091 -4.072 -7.671 1.00 97.62 111 LEU A C 1
ATOM 888 O O . LEU A 1 111 ? -17.005 -3.900 -8.881 1.00 97.62 111 LEU A O 1
ATOM 892 N N . ALA A 1 112 ? -18.007 -4.897 -7.151 1.00 96.94 112 ALA A N 1
ATOM 893 C CA . ALA A 1 112 ? -18.801 -5.831 -7.954 1.00 96.94 112 ALA A CA 1
ATOM 894 C C . ALA A 1 112 ? -19.637 -5.170 -9.065 1.00 96.94 112 ALA A C 1
ATOM 896 O O . ALA A 1 112 ? -19.898 -5.797 -10.083 1.00 96.94 112 ALA A O 1
ATOM 897 N N . GLN A 1 113 ? -20.060 -3.914 -8.885 1.00 96.38 113 GLN A N 1
ATOM 898 C CA . GLN A 1 113 ? -20.812 -3.172 -9.908 1.00 96.38 113 GLN A CA 1
ATOM 899 C C . GLN A 1 113 ? -19.937 -2.657 -11.060 1.00 96.38 113 GLN A C 1
ATOM 901 O O . GLN A 1 113 ? -20.470 -2.295 -12.104 1.00 96.38 113 GLN A O 1
ATOM 906 N N . LEU A 1 114 ? -18.623 -2.577 -10.848 1.00 94.69 114 LEU A N 1
ATOM 907 C CA . LEU A 1 114 ? -17.642 -2.081 -11.815 1.00 94.69 114 LEU A CA 1
ATOM 908 C C . LEU A 1 114 ? -16.818 -3.209 -12.439 1.00 94.69 114 LEU A C 1
ATOM 910 O O . LEU A 1 114 ? -16.214 -2.995 -13.482 1.00 94.69 114 LEU A O 1
ATOM 914 N N . HIS A 1 115 ? -16.769 -4.370 -11.784 1.00 94.94 115 HIS A N 1
ATOM 915 C CA . HIS A 1 115 ? -15.944 -5.489 -12.205 1.00 94.94 115 HIS A CA 1
ATOM 916 C C . HIS A 1 115 ? -16.436 -6.089 -13.527 1.00 94.94 115 HIS A C 1
ATOM 918 O O . HIS A 1 115 ? -17.582 -6.534 -13.629 1.00 94.94 115 HIS A O 1
ATOM 924 N N . ASP A 1 116 ? -15.541 -6.138 -14.510 1.00 94.50 116 ASP A N 1
ATOM 925 C CA . ASP A 1 116 ? -15.764 -6.769 -15.809 1.00 94.50 116 ASP A CA 1
ATOM 926 C C . ASP A 1 116 ? -14.460 -7.414 -16.293 1.00 94.50 116 ASP A C 1
ATOM 928 O O . ASP A 1 116 ? -13.551 -6.736 -16.771 1.00 94.50 116 ASP A O 1
ATOM 932 N N . GLU A 1 117 ? -14.376 -8.746 -16.208 1.00 91.12 117 GLU A N 1
ATOM 933 C CA . GLU A 1 117 ? -13.187 -9.498 -16.634 1.00 91.12 117 GLU A CA 1
ATOM 934 C C . GLU A 1 117 ? -12.845 -9.271 -18.122 1.00 91.12 117 GLU A C 1
ATOM 936 O O . GLU A 1 117 ? -11.681 -9.385 -18.505 1.00 91.12 117 GLU A O 1
ATOM 941 N N . GLY A 1 118 ? -13.825 -8.922 -18.968 1.00 91.50 118 GLY A N 1
ATOM 942 C CA . GLY A 1 118 ? -13.596 -8.615 -20.382 1.00 91.50 118 GLY A CA 1
ATOM 943 C C . GLY A 1 118 ? -12.969 -7.238 -20.624 1.00 91.50 118 GLY A C 1
ATOM 944 O O . GLY A 1 118 ? -12.318 -7.036 -21.651 1.00 91.50 118 GLY A O 1
ATOM 945 N N . ALA A 1 119 ? -13.132 -6.309 -19.679 1.00 93.06 119 ALA A N 1
ATOM 946 C CA . ALA A 1 119 ? -12.588 -4.952 -19.725 1.00 93.06 119 ALA A CA 1
ATOM 947 C C . ALA A 1 119 ? -11.333 -4.766 -18.847 1.00 93.06 119 ALA A C 1
ATOM 949 O O . ALA A 1 119 ? -10.783 -3.666 -18.783 1.00 93.06 119 ALA A O 1
ATOM 950 N N . GLU A 1 120 ? -10.846 -5.837 -18.212 1.00 94.19 120 GLU A N 1
ATOM 951 C CA . GLU A 1 120 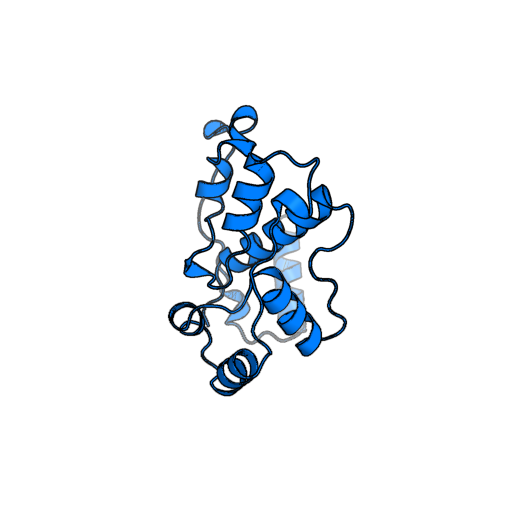? -9.679 -5.857 -17.319 1.00 94.19 120 GLU A CA 1
ATOM 952 C C . GLU A 1 120 ? -8.531 -6.724 -17.894 1.00 94.19 120 GLU A C 1
ATOM 954 O O . GLU A 1 120 ? -8.136 -7.731 -17.297 1.00 94.19 120 GLU A O 1
ATOM 959 N N . PRO A 1 121 ? -7.976 -6.390 -19.078 1.00 94.56 121 PRO A N 1
ATOM 960 C CA . PRO A 1 121 ? -6.955 -7.213 -19.711 1.00 94.56 121 PRO A CA 1
ATOM 961 C C . PRO A 1 121 ? -5.633 -7.184 -18.936 1.00 94.56 121 PRO A C 1
ATOM 963 O O . PRO A 1 121 ? -5.217 -6.164 -18.387 1.00 94.56 121 PRO A O 1
ATOM 966 N N . SER A 1 122 ? -4.921 -8.310 -18.962 1.00 93.00 122 SER A N 1
ATOM 967 C CA . SER A 1 122 ? -3.518 -8.362 -18.545 1.00 93.00 122 SER A CA 1
ATOM 968 C C . SER A 1 122 ? -2.600 -7.926 -19.686 1.00 93.00 122 SER A C 1
ATOM 970 O O . SER A 1 122 ? -2.931 -8.097 -20.861 1.00 93.00 122 SER A O 1
ATOM 972 N N . ALA A 1 123 ? -1.426 -7.390 -19.343 1.00 93.00 123 ALA A N 1
ATOM 973 C CA . ALA A 1 123 ? -0.381 -7.131 -20.328 1.00 93.00 123 ALA A CA 1
ATOM 974 C C . ALA A 1 123 ? -0.007 -8.433 -21.074 1.00 93.00 123 ALA A C 1
ATOM 976 O O . ALA A 1 123 ? -0.031 -9.507 -20.466 1.00 93.00 123 ALA A O 1
ATOM 977 N N . PRO A 1 124 ? 0.349 -8.363 -22.370 1.00 92.19 124 PRO A N 1
ATOM 978 C CA . PRO A 1 124 ? 0.635 -9.548 -23.186 1.00 92.19 124 PRO A CA 1
ATOM 979 C C . PRO A 1 124 ? 1.861 -10.345 -22.708 1.00 92.19 124 PRO A C 1
ATOM 981 O O . PRO A 1 124 ? 1.998 -11.520 -23.040 1.00 92.19 124 PRO A O 1
ATOM 984 N N . GLY A 1 125 ? 2.737 -9.724 -21.923 1.00 92.12 125 GLY A N 1
ATOM 985 C CA . GLY A 1 125 ? 3.899 -10.342 -21.301 1.00 92.12 125 GLY A CA 1
ATOM 986 C C . GLY A 1 125 ? 4.483 -9.431 -20.219 1.00 92.12 125 GLY A C 1
ATOM 987 O O . GLY A 1 125 ? 4.018 -8.295 -20.065 1.00 92.12 125 GLY A O 1
ATOM 988 N N . PRO A 1 126 ? 5.467 -9.920 -19.446 1.00 90.62 126 PRO A N 1
ATOM 989 C CA . PRO A 1 126 ? 6.223 -9.067 -18.541 1.00 90.62 126 PRO A CA 1
ATOM 990 C C . PRO A 1 126 ? 6.965 -7.982 -19.330 1.00 90.62 126 PRO A C 1
ATOM 992 O O . PRO A 1 126 ? 7.345 -8.178 -20.483 1.00 90.62 126 PRO A O 1
ATOM 995 N N . PHE A 1 127 ? 7.153 -6.828 -18.698 1.00 90.81 127 PHE A N 1
ATOM 996 C CA . PHE A 1 127 ? 8.089 -5.828 -19.191 1.00 90.81 127 PHE A CA 1
ATOM 997 C C . PHE A 1 127 ? 9.501 -6.240 -18.765 1.00 90.81 127 PHE A C 1
ATOM 999 O O . PHE A 1 127 ? 9.713 -6.571 -17.596 1.00 90.81 127 PHE A O 1
ATOM 1006 N N . GLU A 1 128 ? 10.437 -6.242 -19.707 1.00 90.06 128 GLU A N 1
ATOM 1007 C CA . GLU A 1 1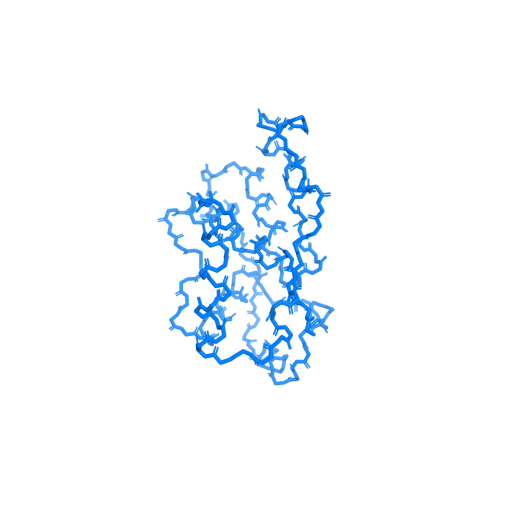28 ? 11.826 -6.619 -19.458 1.00 90.06 128 GLU A CA 1
ATOM 1008 C C . GLU A 1 128 ? 12.623 -5.392 -18.992 1.00 90.06 128 GLU A C 1
ATOM 1010 O O . GLU A 1 128 ? 12.552 -4.325 -19.599 1.00 90.06 128 GLU A O 1
ATOM 1015 N N . PHE A 1 129 ? 13.371 -5.545 -17.897 1.00 87.81 129 PHE A N 1
ATOM 1016 C CA . PHE A 1 129 ? 14.191 -4.489 -17.285 1.00 87.81 129 PHE A CA 1
ATOM 1017 C C . PHE A 1 129 ? 15.693 -4.697 -17.560 1.00 87.81 129 PHE A C 1
ATOM 1019 O O . PHE A 1 129 ? 16.542 -4.345 -16.746 1.00 87.81 129 PHE A O 1
ATOM 1026 N N . ASP A 1 130 ? 16.039 -5.290 -18.703 1.00 84.31 130 ASP A N 1
ATOM 1027 C CA . ASP A 1 130 ? 17.417 -5.615 -19.103 1.00 84.31 130 ASP A CA 1
ATOM 1028 C C . ASP A 1 130 ? 18.361 -4.396 -19.109 1.00 84.31 130 ASP A C 1
ATOM 1030 O O . ASP A 1 130 ? 19.544 -4.506 -18.776 1.00 84.31 130 ASP A O 1
ATOM 1034 N N . PHE A 1 131 ? 17.831 -3.210 -19.406 1.00 81.81 131 PHE A N 1
ATOM 1035 C CA . PHE A 1 131 ? 18.567 -1.948 -19.338 1.00 81.81 131 PHE A CA 1
ATOM 1036 C C . PHE A 1 131 ? 19.038 -1.569 -17.920 1.00 81.81 131 PHE A C 1
ATOM 1038 O O . PHE A 1 131 ? 20.000 -0.808 -17.805 1.00 81.81 131 PHE A O 1
ATOM 1045 N N . GLU A 1 132 ? 18.410 -2.068 -16.846 1.00 80.75 132 GLU A N 1
ATOM 1046 C CA . GLU A 1 132 ? 18.825 -1.776 -15.461 1.00 80.75 132 GLU A CA 1
ATOM 1047 C C . GLU A 1 132 ? 20.094 -2.539 -15.056 1.00 80.75 132 GLU A C 1
ATOM 1049 O O . GLU A 1 132 ? 20.854 -2.080 -14.200 1.00 80.75 132 GLU A O 1
ATOM 1054 N N . GLU A 1 133 ? 20.363 -3.681 -15.694 1.00 79.88 133 GLU A N 1
ATOM 1055 C CA . GLU A 1 133 ? 21.590 -4.455 -15.474 1.00 79.88 133 GLU A CA 1
ATOM 1056 C C . GLU A 1 133 ? 22.800 -3.844 -16.204 1.00 79.88 133 GLU A C 1
ATOM 1058 O O . GLU A 1 133 ? 23.958 -4.148 -15.890 1.00 79.88 133 GLU A O 1
ATOM 1063 N N . ALA A 1 134 ? 22.555 -2.952 -17.167 1.00 81.44 134 ALA A N 1
ATOM 1064 C CA . ALA A 1 134 ? 23.598 -2.303 -17.940 1.00 81.44 134 ALA A CA 1
ATOM 1065 C C . ALA A 1 134 ? 24.243 -1.144 -17.160 1.00 81.44 134 ALA A C 1
ATOM 1067 O O . ALA A 1 134 ? 23.588 -0.211 -16.696 1.00 81.44 134 ALA A O 1
ATOM 1068 N N . GLN A 1 135 ? 25.577 -1.138 -17.080 1.00 83.12 135 GLN A N 1
ATOM 1069 C CA . GLN A 1 135 ? 26.317 0.038 -16.614 1.00 83.12 135 GLN A CA 1
ATOM 1070 C C . GLN A 1 135 ? 26.367 1.097 -17.717 1.00 83.12 135 GLN A C 1
ATOM 1072 O O . GLN A 1 135 ? 27.310 1.162 -18.508 1.00 83.12 135 GLN A O 1
ATOM 1077 N N . LEU A 1 136 ? 25.327 1.924 -17.778 1.00 87.06 136 LEU A N 1
ATOM 1078 C CA . LEU A 1 136 ? 25.185 2.973 -18.779 1.00 87.06 136 LEU A CA 1
ATOM 1079 C C . LEU A 1 136 ? 25.757 4.296 -18.267 1.00 87.06 136 LEU A C 1
ATOM 1081 O O . LEU A 1 136 ? 25.498 4.724 -17.143 1.00 87.06 136 LEU A O 1
ATOM 1085 N N . ASN A 1 137 ? 26.526 4.971 -19.117 1.00 92.44 137 ASN A N 1
ATOM 1086 C CA . ASN A 1 137 ? 26.882 6.369 -18.899 1.00 92.44 137 ASN A CA 1
ATOM 1087 C C . ASN A 1 137 ? 25.836 7.292 -19.548 1.00 92.44 137 ASN A C 1
ATOM 1089 O O . ASN A 1 137 ? 24.995 6.855 -20.330 1.00 92.44 137 ASN A O 1
ATOM 1093 N N . GLU A 1 138 ? 25.908 8.588 -19.248 1.00 94.00 138 GLU A N 1
ATOM 1094 C CA . GLU A 1 138 ? 24.955 9.584 -19.758 1.00 94.00 138 GLU A CA 1
ATOM 1095 C C . GLU A 1 138 ? 24.841 9.585 -21.293 1.00 94.00 138 GLU A C 1
ATOM 1097 O O . GLU A 1 138 ? 23.743 9.713 -21.831 1.00 94.00 138 GLU A O 1
ATOM 1102 N N . ALA A 1 139 ? 25.960 9.419 -22.006 1.00 94.19 139 ALA A N 1
ATOM 1103 C CA . ALA A 1 139 ? 25.963 9.384 -23.466 1.00 94.19 139 ALA A CA 1
ATOM 1104 C C . ALA A 1 139 ? 25.226 8.149 -24.008 1.00 94.19 139 ALA A C 1
ATOM 1106 O O . ALA A 1 139 ? 24.440 8.276 -24.941 1.00 94.19 139 ALA A O 1
ATOM 1107 N N . ALA A 1 140 ? 25.424 6.983 -23.388 1.00 91.31 140 ALA A N 1
ATOM 1108 C CA . ALA A 1 140 ? 24.727 5.754 -23.748 1.00 91.31 140 ALA A CA 1
ATOM 1109 C C . ALA A 1 140 ? 23.217 5.857 -23.483 1.00 91.31 140 ALA A C 1
ATOM 1111 O O . ALA A 1 140 ? 22.426 5.473 -24.336 1.00 91.31 140 ALA A O 1
ATOM 1112 N N . VAL A 1 141 ? 22.805 6.445 -22.351 1.00 93.25 141 VAL A N 1
ATOM 1113 C CA . VAL A 1 141 ? 21.379 6.687 -22.062 1.00 93.25 141 VAL A CA 1
ATOM 1114 C C . VAL A 1 141 ? 20.757 7.623 -23.100 1.00 93.25 141 VAL A C 1
ATOM 1116 O O . VAL A 1 141 ? 19.660 7.354 -23.580 1.00 93.25 141 VAL A O 1
ATOM 1119 N N . ARG A 1 142 ? 21.451 8.705 -23.486 1.00 94.38 142 ARG A N 1
ATOM 1120 C CA . ARG A 1 142 ? 20.968 9.617 -24.539 1.00 94.38 142 ARG A CA 1
ATOM 1121 C C . ARG A 1 142 ? 20.761 8.906 -25.869 1.00 94.38 142 ARG A C 1
ATOM 1123 O O . ARG A 1 142 ? 19.751 9.159 -26.516 1.00 94.38 142 ARG A O 1
ATOM 1130 N N . GLU A 1 143 ? 21.694 8.039 -26.257 1.00 93.25 143 GLU A N 1
ATOM 1131 C CA . GLU A 1 143 ? 21.572 7.268 -27.493 1.00 93.25 143 GLU A CA 1
ATOM 1132 C C . GLU A 1 143 ? 20.378 6.310 -27.429 1.00 93.25 143 GLU A C 1
ATOM 1134 O O . GLU A 1 143 ? 19.568 6.303 -28.345 1.00 93.25 143 GLU A O 1
ATOM 1139 N N . LEU A 1 144 ? 20.199 5.576 -26.324 1.00 92.12 144 LEU A N 1
ATOM 1140 C CA . LEU A 1 144 ? 19.053 4.673 -26.149 1.00 92.12 144 LEU A CA 1
ATOM 1141 C C . LEU A 1 144 ? 17.714 5.416 -26.226 1.00 92.12 144 LEU A C 1
ATOM 1143 O O . LEU A 1 144 ? 16.810 4.979 -26.929 1.00 92.12 144 LEU A O 1
ATOM 1147 N N . VAL A 1 145 ? 17.598 6.572 -25.564 1.00 93.56 145 VAL A N 1
ATOM 1148 C CA . VAL A 1 145 ? 16.395 7.415 -25.660 1.00 93.56 145 VAL A CA 1
ATOM 1149 C C . VAL A 1 145 ? 16.169 7.886 -27.100 1.00 93.56 145 VAL A C 1
ATOM 1151 O O . VAL A 1 145 ? 15.034 7.889 -27.571 1.00 93.56 145 VAL A O 1
ATOM 1154 N N . TRP A 1 146 ? 17.230 8.275 -27.812 1.00 94.38 146 TRP A N 1
ATOM 1155 C CA . TRP A 1 146 ? 17.145 8.710 -29.207 1.00 94.38 146 TRP A CA 1
ATOM 1156 C C . TRP A 1 146 ? 16.725 7.581 -30.158 1.00 94.38 146 TRP A C 1
ATOM 1158 O O . TRP A 1 146 ? 15.882 7.804 -31.028 1.00 94.38 146 TRP A O 1
ATOM 1168 N N . GLU A 1 147 ? 17.269 6.374 -29.991 1.00 93.31 147 GLU A N 1
ATOM 1169 C CA . GLU A 1 147 ? 16.835 5.186 -30.735 1.00 93.31 147 GLU A CA 1
ATOM 1170 C C . GLU A 1 147 ? 15.357 4.889 -30.496 1.00 93.31 147 GLU A C 1
ATOM 1172 O O . GLU A 1 147 ? 14.611 4.676 -31.452 1.00 93.31 147 GLU A O 1
ATOM 1177 N N . GLU A 1 148 ? 14.905 4.992 -29.247 1.00 94.38 148 GLU A N 1
ATOM 1178 C CA . GLU A 1 148 ? 13.510 4.732 -28.913 1.00 94.38 148 GLU A CA 1
ATOM 1179 C C . GLU A 1 148 ? 12.569 5.788 -29.510 1.00 94.38 148 GLU A C 1
ATOM 1181 O O . GLU A 1 148 ? 11.506 5.472 -30.044 1.00 94.38 148 GLU A O 1
ATOM 1186 N N . MET A 1 149 ? 12.989 7.057 -29.545 1.00 95.56 149 MET A N 1
ATOM 1187 C CA . MET A 1 149 ? 12.251 8.104 -30.256 1.00 95.56 149 MET A CA 1
ATOM 1188 C C . MET A 1 149 ? 12.139 7.818 -31.759 1.00 95.56 149 MET A C 1
ATOM 1190 O O . MET A 1 149 ? 11.057 7.992 -32.321 1.00 95.56 149 MET A O 1
ATOM 1194 N N . LYS A 1 150 ? 13.221 7.366 -32.410 1.00 95.81 150 LYS A N 1
ATOM 1195 C CA . LYS A 1 150 ? 13.213 7.000 -33.840 1.00 95.81 150 LYS A CA 1
ATOM 1196 C C . LYS A 1 150 ? 12.338 5.783 -34.124 1.00 95.81 150 LYS A C 1
ATOM 1198 O O . LYS A 1 150 ? 11.696 5.739 -35.166 1.00 95.81 150 LYS A O 1
ATOM 1203 N N . PHE A 1 151 ? 12.280 4.814 -33.213 1.00 94.25 151 PHE A N 1
ATOM 1204 C CA . PHE A 1 151 ? 11.420 3.641 -33.365 1.00 94.25 151 PHE A CA 1
ATOM 1205 C C . PHE A 1 151 ? 9.934 4.027 -33.478 1.00 94.25 151 PHE A C 1
ATOM 1207 O O . PHE A 1 151 ? 9.231 3.526 -34.357 1.00 94.25 151 PHE A O 1
ATOM 1214 N N . TYR A 1 152 ? 9.461 4.963 -32.645 1.00 94.00 152 TYR A N 1
ATOM 1215 C CA . TYR A 1 152 ? 8.077 5.460 -32.699 1.00 94.00 152 TYR A CA 1
ATOM 1216 C C . TYR A 1 152 ? 7.851 6.571 -33.743 1.00 94.00 152 TYR A C 1
ATOM 1218 O O . TYR A 1 152 ? 6.709 6.804 -34.151 1.00 94.00 152 TYR A O 1
ATOM 1226 N N . HIS A 1 153 ? 8.916 7.244 -34.191 1.00 92.44 153 HIS A N 1
ATOM 1227 C CA . HIS A 1 153 ? 8.884 8.328 -35.180 1.00 92.44 153 HIS A CA 1
ATOM 1228 C C . HIS A 1 153 ? 9.957 8.137 -36.276 1.00 92.44 153 HIS A C 1
ATOM 1230 O O . HIS A 1 153 ? 10.967 8.848 -36.256 1.00 92.44 153 HIS A O 1
ATOM 1236 N N . PRO A 1 154 ? 9.753 7.184 -37.207 1.00 73.12 154 PRO A N 1
ATOM 1237 C CA . PRO A 1 154 ? 10.728 6.841 -38.245 1.00 73.12 154 PRO A CA 1
ATOM 1238 C C . PRO A 1 154 ? 10.907 7.914 -39.329 1.00 73.12 154 PRO A C 1
ATOM 1240 O O . PRO A 1 154 ? 9.933 8.644 -39.635 1.00 73.12 154 PRO A O 1
#

pLDDT: mean 92.44, std 7.26, range [41.97, 98.69]

Mean predicted aligned error: 5.05 Å

Secondary structure (DSSP, 8-state):
----THHHHHHHHHHHHHHHHTS-S---SSHHHHHHHHHHHH-SPPGGGGTT---HHHHHHHHHSPP-PPP-HHHHSTTS-HHHHHHHHHHS-SSGGGSPPHHHHHTSGGGTTT--TTT-PPPSSPPP-HHHHS---HHHHHHHHHHHHHHH--